Protein AF-A0A0F8XW69-F1 (afdb_monomer_lite)

Sequence (107 aa):
MSTYLQLSQDVARESGTVSGTNPTAVASQTGRLLKIVEWVAQAWVEIQNLHADWRWMQKTFSGDTASGNGQYTPASWTILDLRDWLRDDRVTGYQPHTIFLTATGVS

Secondary structure (DSSP, 8-state):
---HHHHHHHHHHHH--SSS---S-SSS--HHHHHHHHHHHHHHHHHHHH-TT-GGG------PPPTT-----GGGGT-SS---PPPPBTTTTB-------TTT---

Radius of gyration: 21.35 Å; chains: 1; bounding box: 47×31×56 Å

Foldseek 3Di:
DADLQRQLQVCCVVVVPDPPDGDPDLPPDDDPSVVSSVVSVVVVVVVVVVDPCPPVPDDDFDDDDDPPDPDDDCVNRPRDDDDDDDDQDPVVRDDPDDDDDPVPRDD

S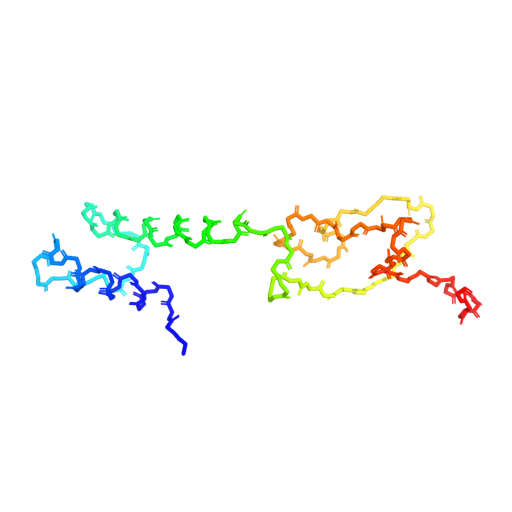tructure (mmCIF, N/CA/C/O backbone):
data_AF-A0A0F8XW69-F1
#
_entry.id   AF-A0A0F8XW69-F1
#
loop_
_atom_site.group_PDB
_atom_site.id
_atom_site.type_symbol
_atom_site.label_atom_id
_atom_site.label_alt_id
_atom_site.label_comp_id
_atom_site.label_asym_id
_atom_site.label_entity_id
_atom_site.label_seq_id
_atom_site.pdbx_PDB_ins_code
_atom_site.Cartn_x
_atom_site.Cartn_y
_atom_site.Cartn_z
_atom_site.occupancy
_atom_site.B_iso_or_equiv
_atom_site.auth_seq_id
_atom_site.auth_comp_id
_atom_site.auth_asym_id
_atom_site.auth_atom_id
_atom_site.pdbx_PDB_model_num
ATOM 1 N N . MET A 1 1 ? 10.320 -0.379 16.035 1.00 70.88 1 MET A N 1
ATOM 2 C CA . MET A 1 1 ? 9.371 -0.118 14.934 1.00 70.88 1 MET A CA 1
ATOM 3 C C . MET A 1 1 ? 8.048 -0.735 15.332 1.00 70.88 1 MET A C 1
ATOM 5 O O . MET A 1 1 ? 8.049 -1.914 15.669 1.00 70.88 1 MET A O 1
ATOM 9 N N . SER A 1 2 ? 6.979 0.059 15.390 1.00 87.06 2 SER A N 1
ATOM 10 C CA . SER A 1 2 ? 5.659 -0.439 15.786 1.00 87.06 2 SER A CA 1
ATOM 11 C C . SER A 1 2 ? 5.081 -1.346 14.698 1.00 87.06 2 SER A C 1
ATOM 13 O O . SER A 1 2 ? 5.196 -1.045 13.511 1.00 87.06 2 SER A O 1
ATOM 15 N N . THR A 1 3 ? 4.478 -2.465 15.087 1.00 94.62 3 THR A N 1
ATOM 16 C CA . THR A 1 3 ? 3.758 -3.368 14.181 1.00 94.62 3 THR A CA 1
ATOM 17 C C . THR A 1 3 ? 2.372 -2.813 13.846 1.00 94.62 3 THR A C 1
ATOM 19 O O . THR A 1 3 ? 1.861 -1.933 14.537 1.00 94.62 3 THR A O 1
ATOM 22 N N . TYR A 1 4 ? 1.716 -3.362 12.820 1.00 94.94 4 TYR A N 1
ATOM 23 C CA . TYR A 1 4 ? 0.345 -2.980 12.453 1.00 94.94 4 TYR A CA 1
ATOM 24 C C . TYR A 1 4 ? -0.648 -3.097 13.627 1.00 94.94 4 TYR A C 1
ATOM 26 O O . TYR A 1 4 ? -1.495 -2.225 13.835 1.00 94.94 4 TYR A O 1
ATOM 34 N N . LEU A 1 5 ? -0.493 -4.136 14.453 1.00 95.25 5 LEU A N 1
ATOM 35 C CA . LEU A 1 5 ? -1.279 -4.300 15.672 1.00 95.25 5 LEU A CA 1
ATOM 36 C C . LEU A 1 5 ? -0.9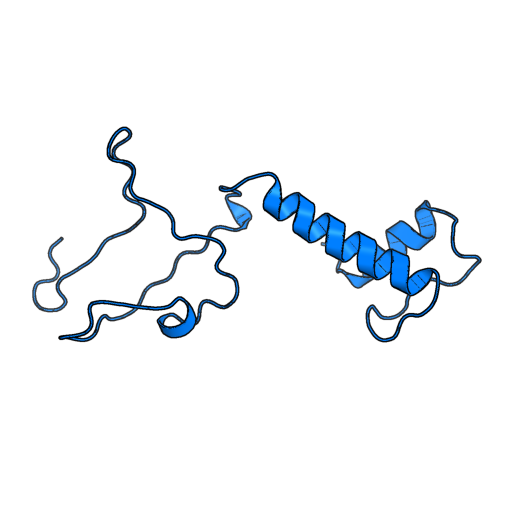93 -3.183 16.685 1.00 95.25 5 LEU A C 1
ATOM 38 O O . LEU A 1 5 ? -1.932 -2.605 17.221 1.00 95.25 5 LEU A O 1
ATOM 42 N N . GLN A 1 6 ? 0.282 -2.857 16.915 1.00 94.81 6 GLN A N 1
ATOM 43 C CA . GLN A 1 6 ? 0.675 -1.800 17.853 1.00 94.81 6 GLN A CA 1
ATOM 44 C C . GLN A 1 6 ? 0.143 -0.430 17.412 1.00 94.81 6 GLN A C 1
ATOM 46 O O . GLN A 1 6 ? -0.433 0.279 18.227 1.00 94.81 6 GLN A O 1
ATOM 51 N N . LEU A 1 7 ? 0.208 -0.108 16.115 1.00 94.81 7 LEU A N 1
ATOM 52 C CA . LEU A 1 7 ? -0.385 1.120 15.569 1.00 94.81 7 LEU A CA 1
ATOM 53 C C . LEU A 1 7 ? -1.905 1.175 15.789 1.00 94.81 7 LEU A C 1
ATOM 55 O O . LEU A 1 7 ? -2.441 2.207 16.183 1.00 94.81 7 LEU A O 1
ATOM 59 N N . SER A 1 8 ? -2.605 0.056 15.593 1.00 94.25 8 SER A N 1
ATOM 60 C CA . SER A 1 8 ? -4.052 -0.026 15.845 1.00 94.25 8 SER A CA 1
ATOM 61 C C . SER A 1 8 ? -4.394 0.165 17.329 1.00 94.25 8 SER A C 1
ATOM 63 O O . SER A 1 8 ? -5.399 0.793 17.662 1.00 94.25 8 SER A O 1
ATOM 65 N N . GLN A 1 9 ? -3.555 -0.352 18.230 1.00 93.00 9 GLN A N 1
ATOM 66 C CA . GLN A 1 9 ? -3.693 -0.168 19.678 1.00 93.00 9 GLN A CA 1
ATOM 67 C C . GLN A 1 9 ? -3.428 1.280 20.100 1.00 93.00 9 GLN A C 1
ATOM 69 O O . GLN A 1 9 ? -4.155 1.809 20.940 1.00 93.00 9 GLN A O 1
ATOM 74 N N . ASP A 1 10 ? -2.429 1.930 19.503 1.00 92.62 10 ASP A N 1
ATOM 75 C CA . ASP A 1 10 ? -2.115 3.335 19.762 1.00 92.62 10 ASP A CA 1
ATOM 76 C C . ASP A 1 10 ? -3.276 4.241 19.326 1.00 92.62 10 ASP A C 1
ATOM 78 O O . ASP A 1 10 ? -3.759 5.039 20.128 1.00 92.62 10 ASP A O 1
ATOM 82 N N . VAL A 1 11 ? -3.834 4.030 18.127 1.00 92.50 11 VAL A N 1
ATOM 83 C CA . VAL A 1 11 ? -5.020 4.768 17.650 1.00 92.50 11 VAL A CA 1
ATOM 84 C C . VAL A 1 11 ? -6.242 4.523 18.541 1.00 92.50 11 VAL A C 1
ATOM 86 O O . VAL A 1 11 ? -6.981 5.459 18.855 1.00 92.50 11 VAL A O 1
ATOM 89 N N . ALA A 1 12 ? -6.474 3.286 18.991 1.00 91.62 12 ALA A N 1
ATOM 90 C CA . ALA A 1 12 ? -7.571 2.983 19.913 1.00 91.62 12 ALA A CA 1
ATOM 91 C C . ALA A 1 12 ? -7.421 3.729 21.250 1.00 91.62 12 ALA A C 1
ATOM 93 O O . ALA A 1 12 ? -8.389 4.324 21.731 1.00 91.62 12 ALA A O 1
ATOM 94 N N . ARG A 1 13 ? -6.204 3.750 21.809 1.00 89.75 13 ARG A N 1
ATOM 95 C CA . ARG A 1 13 ? -5.874 4.450 23.056 1.00 89.75 13 ARG A CA 1
ATOM 96 C C . ARG A 1 13 ? -6.017 5.965 22.918 1.00 89.75 13 ARG A C 1
ATOM 98 O O . ARG A 1 13 ? -6.616 6.597 23.782 1.00 89.75 13 ARG A O 1
ATOM 105 N N . GLU A 1 14 ? -5.475 6.543 21.852 1.00 89.25 14 GLU A N 1
ATOM 106 C CA . GLU A 1 14 ? -5.401 7.996 21.659 1.00 89.25 14 GLU A CA 1
ATOM 107 C C . GLU A 1 14 ? -6.724 8.604 21.201 1.00 89.25 14 GLU A C 1
ATOM 109 O O . GLU A 1 14 ? -7.080 9.700 21.625 1.00 89.25 14 GLU A O 1
ATOM 114 N N . SER A 1 15 ? -7.496 7.881 20.385 1.00 87.94 15 SER A N 1
ATOM 115 C CA . SER A 1 15 ? -8.807 8.359 19.937 1.00 87.94 15 SER A CA 1
ATOM 116 C C . SER A 1 15 ? -9.838 8.428 21.068 1.00 87.94 15 SER A C 1
ATOM 118 O O . SER A 1 15 ? -10.857 9.100 20.920 1.00 87.94 15 SER A O 1
ATOM 120 N N . GLY A 1 16 ? -9.632 7.691 22.169 1.00 83.31 16 GLY A N 1
ATOM 121 C CA . GLY A 1 16 ? -10.590 7.586 23.277 1.00 83.31 16 GLY A CA 1
ATOM 122 C C . GLY A 1 16 ? -11.946 6.990 22.873 1.00 83.31 16 GLY A C 1
ATOM 123 O O . GLY A 1 16 ? -12.911 7.049 23.634 1.00 83.31 16 GLY A O 1
ATOM 124 N N . THR A 1 17 ? -12.054 6.426 21.665 1.00 81.25 17 THR A N 1
ATOM 125 C CA . THR A 1 17 ? -13.331 5.986 21.085 1.00 81.25 17 THR A CA 1
ATOM 126 C C . THR A 1 17 ? -13.764 4.596 21.543 1.00 81.25 17 THR A C 1
ATOM 128 O O . THR A 1 17 ? -14.923 4.224 21.328 1.00 81.25 17 THR A O 1
ATOM 131 N N . VAL A 1 18 ? -12.875 3.821 22.164 1.00 80.00 18 VAL A N 1
ATOM 132 C CA . VAL A 1 18 ? -13.158 2.465 22.646 1.00 80.00 18 VAL A CA 1
ATOM 133 C C . VAL A 1 18 ? -12.920 2.417 24.151 1.00 80.00 18 VAL A C 1
ATOM 135 O O . VAL A 1 18 ? -11.829 2.703 24.634 1.00 80.00 18 VAL A O 1
ATOM 138 N N . SER A 1 19 ? -13.954 2.069 24.915 1.00 74.00 19 SER A N 1
ATOM 139 C CA . SER A 1 19 ? -13.874 2.010 26.374 1.00 74.00 19 SER A CA 1
ATOM 140 C C . SER A 1 19 ? -13.160 0.733 26.826 1.00 74.00 19 SER A C 1
ATOM 142 O O . SER A 1 19 ? -13.737 -0.353 26.789 1.00 74.00 19 SER A O 1
ATOM 144 N N . GLY A 1 20 ? -11.907 0.864 27.263 1.00 71.00 20 GLY A N 1
ATOM 145 C CA . GLY A 1 20 ? -11.198 -0.147 28.059 1.00 71.00 20 GLY A CA 1
ATOM 146 C C . GLY A 1 20 ? -10.755 -1.422 27.333 1.00 71.00 20 GLY A C 1
ATOM 147 O O . GLY A 1 20 ? -10.181 -2.295 27.975 1.00 71.00 20 GLY A O 1
ATOM 148 N N . THR A 1 21 ? -10.986 -1.552 26.022 1.00 79.81 21 THR A N 1
ATOM 149 C CA . THR A 1 21 ? -10.542 -2.714 25.233 1.00 79.81 21 THR A CA 1
ATOM 150 C C . THR A 1 21 ? -9.738 -2.263 24.022 1.00 79.81 21 THR A C 1
ATOM 152 O O . THR A 1 21 ? -10.254 -1.563 23.155 1.00 79.81 21 THR A O 1
ATOM 155 N N . ASN A 1 22 ? -8.481 -2.697 23.958 1.00 84.56 22 ASN A N 1
ATOM 156 C CA . ASN A 1 22 ? -7.621 -2.529 22.792 1.00 84.56 22 ASN A CA 1
ATOM 157 C C . ASN A 1 22 ? -7.674 -3.789 21.915 1.00 84.56 22 ASN A C 1
ATOM 159 O O . ASN A 1 22 ? -7.856 -4.889 22.446 1.00 84.56 22 ASN A O 1
ATOM 163 N N . PRO A 1 23 ? -7.487 -3.662 20.590 1.00 87.50 23 PRO A N 1
ATOM 164 C CA . PRO A 1 23 ? -7.430 -4.824 19.714 1.00 87.50 23 PRO A CA 1
ATOM 165 C C . PRO A 1 23 ? -6.224 -5.697 20.091 1.00 87.50 23 PRO A C 1
ATOM 167 O O . PRO A 1 23 ? -5.100 -5.206 20.199 1.00 87.50 23 PRO A O 1
ATOM 170 N N . THR A 1 24 ? -6.442 -6.995 20.307 1.00 91.19 24 THR A N 1
ATOM 171 C CA . THR A 1 24 ? -5.372 -7.987 20.554 1.00 91.19 24 THR A CA 1
ATOM 172 C C . THR A 1 24 ? -4.925 -8.690 19.274 1.00 91.19 24 THR A C 1
ATOM 174 O O . THR A 1 24 ? -3.866 -9.310 19.239 1.00 91.19 24 THR A O 1
ATOM 177 N N . ALA A 1 25 ? -5.715 -8.552 18.210 1.00 92.31 25 ALA A N 1
ATOM 178 C CA . ALA A 1 25 ? -5.418 -8.989 16.859 1.00 92.31 25 ALA A CA 1
ATOM 179 C C . ALA A 1 25 ? -5.981 -7.965 15.864 1.00 92.31 25 ALA A C 1
ATOM 181 O O . ALA A 1 25 ? -6.867 -7.180 16.194 1.00 92.31 25 ALA A O 1
ATOM 182 N N . VAL A 1 26 ? -5.471 -7.984 14.635 1.00 92.25 26 VAL A N 1
ATOM 183 C CA . VAL A 1 26 ? -6.016 -7.183 13.522 1.00 92.25 26 VAL A CA 1
ATOM 184 C C . VAL A 1 26 ? -7.062 -7.957 12.716 1.00 92.25 26 VAL A C 1
ATOM 186 O O . VAL A 1 26 ? -7.889 -7.370 12.034 1.00 92.25 26 VAL A O 1
ATOM 189 N N . ALA A 1 27 ? -7.068 -9.286 12.823 1.00 93.88 27 ALA A N 1
ATOM 190 C CA . ALA A 1 27 ? -8.075 -10.136 12.201 1.00 93.88 27 ALA A CA 1
ATOM 191 C C . ALA A 1 27 ? -9.315 -10.277 13.096 1.00 93.88 27 ALA A C 1
ATOM 193 O O . ALA A 1 27 ? -9.228 -10.148 14.321 1.00 93.88 27 ALA A O 1
ATOM 194 N N . SER A 1 28 ? -10.457 -10.573 12.470 1.00 92.50 28 SER A N 1
ATOM 195 C CA . SER A 1 28 ? -11.731 -10.891 13.139 1.00 92.50 28 SER A CA 1
ATOM 196 C C . SER A 1 28 ? -12.216 -9.833 14.138 1.00 92.50 28 SER A C 1
ATOM 198 O O . SER A 1 28 ? -12.951 -10.147 15.072 1.00 92.50 28 SER A O 1
ATOM 200 N N . GLN A 1 29 ? -11.804 -8.576 13.958 1.00 91.06 29 GLN A N 1
ATOM 201 C CA . GLN A 1 29 ? -12.329 -7.468 14.744 1.00 91.06 29 GLN A CA 1
ATOM 202 C C . GLN A 1 29 ? -13.752 -7.139 14.292 1.00 91.06 29 GLN A C 1
ATOM 204 O O . GLN A 1 29 ? -14.122 -7.336 13.137 1.00 91.06 29 GLN A O 1
ATOM 209 N N . THR A 1 30 ? -14.552 -6.599 15.205 1.00 91.19 30 THR A N 1
ATOM 210 C CA . THR A 1 30 ? -15.933 -6.190 14.923 1.00 91.19 30 THR A CA 1
ATOM 211 C C . THR A 1 30 ? -16.203 -4.791 15.460 1.00 91.19 30 THR A C 1
ATOM 213 O O . THR A 1 30 ? -15.520 -4.315 16.371 1.00 91.19 30 THR A O 1
ATOM 216 N N . GLY A 1 31 ? -17.224 -4.121 14.926 1.00 91.12 31 GLY A N 1
ATOM 217 C CA . GLY A 1 31 ? -17.661 -2.818 15.426 1.00 91.12 31 GLY A CA 1
ATOM 218 C C . GLY A 1 31 ? -16.576 -1.742 15.307 1.00 91.12 31 GLY A C 1
ATOM 219 O O . GLY A 1 31 ? -15.989 -1.557 14.244 1.00 91.12 31 GLY A O 1
ATOM 220 N N . ARG A 1 32 ? -16.318 -1.000 16.393 1.00 90.44 32 ARG A N 1
ATOM 221 C CA . ARG A 1 32 ? -15.341 0.107 16.390 1.00 90.44 32 ARG A CA 1
ATOM 222 C C . ARG A 1 32 ? -13.895 -0.360 16.217 1.00 90.44 32 ARG A C 1
ATOM 224 O O . ARG A 1 32 ? -13.125 0.336 15.569 1.00 90.44 32 ARG A O 1
ATOM 231 N N . LEU A 1 33 ? -13.542 -1.530 16.750 1.00 91.31 33 LEU A N 1
ATOM 232 C CA . LEU A 1 33 ? -12.191 -2.077 16.608 1.00 91.31 33 LEU A CA 1
ATOM 233 C C . LEU A 1 33 ? -11.879 -2.426 15.151 1.00 91.31 33 LEU A C 1
ATOM 235 O O . LEU A 1 33 ? -10.779 -2.138 14.690 1.00 91.31 33 LEU A O 1
ATOM 239 N N . LEU A 1 34 ? -12.862 -2.954 14.411 1.00 93.81 34 LEU A N 1
ATOM 240 C CA . LEU A 1 34 ? -12.720 -3.184 12.972 1.00 93.81 34 LEU A CA 1
ATOM 241 C C . LEU A 1 34 ? -12.444 -1.875 12.231 1.00 93.81 34 LEU A C 1
ATOM 243 O O . LEU A 1 34 ? -11.475 -1.796 11.488 1.00 93.81 34 LEU A O 1
ATOM 247 N N . LYS A 1 35 ? -13.230 -0.827 12.513 1.00 93.56 35 LYS A N 1
ATOM 248 C CA . LYS A 1 35 ? -13.034 0.491 11.890 1.00 93.56 35 LYS A CA 1
ATOM 249 C C . LYS A 1 35 ? -11.635 1.049 12.132 1.00 93.56 35 LYS A C 1
ATOM 251 O O . LYS A 1 35 ? -11.036 1.585 11.214 1.00 93.56 35 LYS A O 1
ATOM 256 N N . ILE A 1 36 ? -11.101 0.911 13.345 1.00 93.44 36 ILE A N 1
ATOM 257 C CA . ILE A 1 36 ? -9.741 1.370 13.664 1.00 93.44 36 ILE A CA 1
ATOM 258 C C . ILE A 1 36 ? -8.703 0.609 12.835 1.00 93.44 36 ILE A C 1
ATOM 260 O O . ILE A 1 36 ? -7.836 1.227 12.223 1.00 93.44 36 ILE A O 1
ATOM 264 N N . VAL A 1 37 ? -8.808 -0.720 12.791 1.00 94.94 37 VAL A N 1
ATOM 265 C CA . VAL A 1 37 ? -7.911 -1.578 12.005 1.00 94.94 37 VAL A CA 1
ATOM 266 C C . VAL A 1 37 ? -7.961 -1.198 10.520 1.00 94.94 37 VAL A C 1
ATOM 268 O O . VAL A 1 37 ? -6.913 -1.028 9.891 1.00 94.94 37 VAL A O 1
ATOM 271 N N . GLU A 1 38 ? -9.161 -0.999 9.977 1.00 95.69 38 GLU A N 1
ATOM 272 C CA . GLU A 1 38 ? -9.382 -0.575 8.592 1.00 95.69 38 GLU A CA 1
ATOM 273 C C . GLU A 1 38 ? -8.819 0.823 8.318 1.00 95.69 38 GLU A C 1
ATOM 275 O O . GLU A 1 38 ? -8.131 1.007 7.320 1.00 95.69 38 GLU A O 1
ATOM 280 N N . TRP A 1 39 ? -9.028 1.797 9.208 1.00 95.12 39 TRP A N 1
ATOM 281 C CA . TRP A 1 39 ? -8.485 3.149 9.051 1.00 95.12 39 TRP A CA 1
ATOM 282 C C . TRP A 1 39 ? -6.963 3.176 9.073 1.00 95.12 39 TRP A C 1
ATOM 284 O O . TRP A 1 39 ? -6.360 3.894 8.281 1.00 95.12 39 TRP A O 1
ATOM 294 N N . VAL A 1 40 ? -6.326 2.376 9.931 1.00 95.62 40 VAL A N 1
ATOM 295 C CA . VAL A 1 40 ? -4.861 2.267 9.942 1.00 95.62 40 VAL A CA 1
ATOM 296 C C . VAL A 1 40 ? -4.357 1.646 8.633 1.00 95.62 40 VAL A C 1
ATOM 298 O O . VAL A 1 40 ? -3.379 2.135 8.068 1.00 95.62 40 VAL A O 1
ATOM 301 N N . ALA A 1 41 ? -5.033 0.617 8.108 1.00 95.81 41 ALA A N 1
ATOM 302 C CA . ALA A 1 41 ? -4.690 0.038 6.806 1.00 95.81 41 ALA A CA 1
ATOM 303 C C . ALA A 1 41 ? -4.908 1.027 5.650 1.00 95.81 41 ALA A C 1
ATOM 305 O O . ALA A 1 41 ? -4.072 1.125 4.753 1.00 95.81 41 ALA A O 1
ATOM 306 N N . GLN A 1 42 ? -6.003 1.784 5.678 1.00 96.50 42 GLN A N 1
ATOM 307 C CA . GLN A 1 42 ? -6.300 2.794 4.671 1.00 96.50 42 GLN A CA 1
ATOM 308 C C . GLN A 1 42 ? -5.262 3.919 4.697 1.00 96.50 42 GLN A C 1
ATOM 310 O O . GLN A 1 42 ? -4.699 4.240 3.655 1.00 96.50 42 GLN A O 1
ATOM 315 N N . ALA A 1 43 ? -4.942 4.458 5.875 1.00 95.94 43 ALA A N 1
ATOM 316 C CA . ALA A 1 43 ? -3.930 5.500 6.032 1.00 95.94 43 ALA A CA 1
ATOM 317 C C . ALA A 1 43 ? -2.557 5.043 5.515 1.00 95.94 43 ALA A C 1
ATOM 319 O O . ALA A 1 43 ? -1.837 5.815 4.885 1.00 95.94 43 ALA A O 1
ATOM 320 N N . TRP A 1 44 ? -2.202 3.771 5.721 1.00 93.25 44 TRP A N 1
ATOM 321 C CA . TRP A 1 44 ? -0.993 3.190 5.143 1.00 93.25 44 TRP A CA 1
ATOM 322 C C . TRP A 1 44 ? -0.997 3.253 3.609 1.00 93.25 44 TRP A C 1
ATOM 324 O O . TRP A 1 44 ? -0.032 3.730 3.013 1.00 93.25 44 TRP A O 1
ATOM 334 N N . VAL A 1 45 ? -2.091 2.835 2.967 1.00 92.56 45 VAL A N 1
ATOM 335 C CA . VAL A 1 45 ? -2.242 2.901 1.503 1.00 92.56 45 VAL A CA 1
ATOM 336 C C . VAL A 1 45 ? -2.228 4.349 1.002 1.00 92.56 45 VAL A C 1
ATOM 338 O O . VAL A 1 45 ? -1.589 4.646 -0.006 1.00 92.56 45 VAL A O 1
ATOM 341 N N . GLU A 1 46 ? -2.885 5.267 1.710 1.00 95.25 46 GLU A N 1
ATOM 342 C CA . GLU A 1 46 ? -2.892 6.695 1.376 1.00 95.25 46 GLU A CA 1
ATOM 343 C C . GLU A 1 46 ? -1.479 7.280 1.396 1.00 95.25 46 GLU A C 1
ATOM 345 O O . GLU A 1 46 ? -1.062 7.888 0.412 1.00 95.25 46 GLU A O 1
ATOM 350 N N . ILE A 1 47 ? -0.704 7.026 2.455 1.00 93.69 47 ILE A N 1
ATOM 351 C CA . ILE A 1 47 ? 0.688 7.485 2.569 1.00 93.69 47 ILE A CA 1
ATOM 352 C C . ILE A 1 47 ? 1.535 6.959 1.409 1.00 93.69 47 ILE A C 1
ATOM 354 O O . ILE A 1 47 ? 2.296 7.715 0.801 1.00 93.69 47 ILE A O 1
ATOM 358 N N . GLN A 1 48 ? 1.391 5.678 1.066 1.00 91.19 48 GLN A N 1
ATOM 359 C CA . GLN A 1 48 ? 2.106 5.094 -0.069 1.00 91.19 48 GLN A CA 1
ATOM 360 C C . GLN A 1 48 ? 1.734 5.761 -1.400 1.00 91.19 48 GLN A C 1
ATOM 362 O O . GLN A 1 48 ? 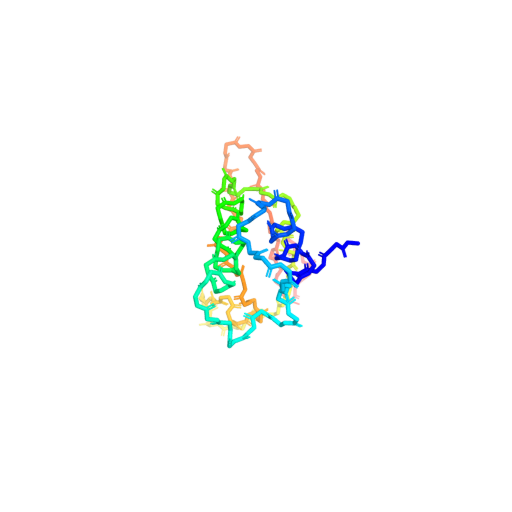2.590 5.927 -2.272 1.00 91.19 48 GLN A O 1
ATOM 367 N N . ASN A 1 49 ? 0.479 6.181 -1.554 1.00 90.50 49 ASN A N 1
ATOM 368 C CA . ASN A 1 49 ? -0.021 6.832 -2.761 1.00 90.50 49 ASN A CA 1
ATOM 369 C C . ASN A 1 49 ? 0.282 8.334 -2.844 1.00 90.50 49 ASN A C 1
ATOM 371 O O . ASN A 1 49 ? 0.185 8.883 -3.939 1.00 90.50 49 ASN A O 1
ATOM 375 N N . LEU A 1 50 ? 0.695 8.990 -1.751 1.00 93.31 50 LEU A N 1
ATOM 376 C CA . LEU A 1 50 ? 1.055 10.417 -1.765 1.00 93.31 50 LEU A CA 1
ATOM 377 C C . LEU A 1 50 ? 2.185 10.735 -2.751 1.00 93.31 50 LEU A C 1
ATOM 379 O O . LEU A 1 50 ? 2.176 11.796 -3.371 1.00 93.31 50 LEU A O 1
ATOM 383 N N . HIS A 1 51 ? 3.147 9.822 -2.904 1.00 89.19 51 HIS A N 1
ATOM 384 C CA . HIS A 1 51 ? 4.277 10.005 -3.807 1.00 89.19 51 HIS A CA 1
ATOM 385 C C . HIS A 1 51 ? 4.546 8.747 -4.636 1.00 89.19 51 HIS A C 1
ATOM 387 O O . HIS A 1 51 ? 4.554 7.612 -4.144 1.00 89.19 51 HIS A O 1
ATOM 393 N N . ALA A 1 52 ? 4.804 8.960 -5.926 1.00 83.75 52 ALA A N 1
ATOM 394 C CA . ALA A 1 52 ? 5.141 7.900 -6.870 1.00 83.75 52 ALA A CA 1
ATOM 395 C C . ALA A 1 52 ? 6.540 7.295 -6.609 1.00 83.75 52 ALA A C 1
ATOM 397 O O . ALA A 1 52 ? 6.814 6.156 -6.985 1.00 83.75 52 ALA A O 1
ATOM 398 N N . ASP A 1 53 ? 7.407 8.036 -5.928 1.00 84.06 53 ASP A N 1
ATOM 399 C CA . ASP A 1 53 ? 8.854 7.844 -5.916 1.00 84.06 53 ASP A CA 1
ATOM 400 C C . ASP A 1 53 ? 9.441 7.702 -4.504 1.00 84.06 53 ASP A C 1
ATOM 402 O O . ASP A 1 53 ? 10.638 7.910 -4.301 1.00 84.06 53 ASP A O 1
ATOM 406 N N . TRP A 1 54 ? 8.628 7.286 -3.525 1.00 89.75 54 TRP A N 1
ATOM 407 C CA . TRP A 1 54 ? 9.101 6.951 -2.181 1.00 89.75 54 TRP A CA 1
ATOM 408 C C . TRP A 1 54 ? 10.308 6.008 -2.236 1.00 89.75 54 TRP A C 1
ATOM 410 O O . TRP A 1 54 ? 10.174 4.820 -2.519 1.00 89.75 54 TRP A O 1
ATOM 420 N N . ARG A 1 55 ? 11.499 6.528 -1.917 1.00 88.75 55 ARG A N 1
ATOM 421 C CA . ARG A 1 55 ? 12.761 5.772 -2.016 1.00 88.75 55 ARG A CA 1
ATOM 422 C C . ARG A 1 55 ? 12.756 4.484 -1.193 1.00 88.75 55 ARG A C 1
ATOM 424 O O . ARG A 1 55 ? 13.326 3.492 -1.617 1.00 88.75 55 ARG A O 1
ATOM 431 N N . TRP A 1 56 ? 12.084 4.487 -0.043 1.00 88.81 56 TRP A N 1
ATOM 432 C CA . TRP A 1 56 ? 11.972 3.318 0.835 1.00 88.81 56 TRP A CA 1
ATOM 433 C C . TRP A 1 56 ? 11.037 2.224 0.290 1.00 88.81 56 TRP A C 1
ATOM 435 O O . TRP A 1 56 ? 11.084 1.097 0.775 1.00 88.81 56 TRP A O 1
ATOM 445 N N . MET A 1 57 ? 10.200 2.540 -0.705 1.00 90.50 57 MET A N 1
ATOM 446 C CA . MET A 1 57 ? 9.353 1.572 -1.413 1.00 90.50 57 MET A CA 1
ATOM 447 C C . MET A 1 57 ? 10.006 1.027 -2.688 1.00 90.50 57 MET A C 1
ATOM 449 O O . MET A 1 57 ? 9.500 0.068 -3.267 1.00 90.50 57 MET A O 1
ATOM 453 N N . GLN A 1 58 ? 11.106 1.627 -3.146 1.00 90.06 58 GLN A N 1
ATOM 454 C CA . GLN A 1 58 ? 11.818 1.163 -4.331 1.00 90.06 58 GLN A CA 1
ATOM 455 C C . GLN A 1 58 ? 12.615 -0.100 -3.995 1.00 90.06 58 GLN A C 1
ATOM 457 O O . GLN A 1 58 ? 13.286 -0.174 -2.964 1.00 90.06 58 GLN A O 1
ATOM 462 N N . LYS A 1 59 ? 12.548 -1.097 -4.879 1.00 90.12 59 LYS A N 1
ATOM 463 C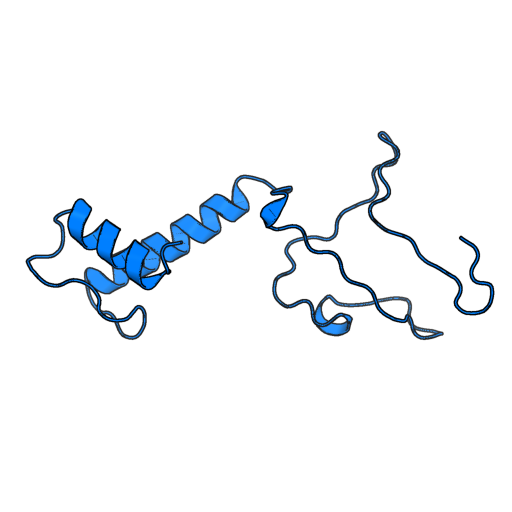 CA . LYS A 1 59 ? 13.281 -2.358 -4.748 1.00 90.12 59 LYS A CA 1
ATOM 464 C C . LYS A 1 59 ? 14.020 -2.664 -6.039 1.00 90.12 59 LYS A C 1
ATOM 466 O O . LYS A 1 59 ? 13.480 -2.480 -7.127 1.00 90.12 59 LYS A O 1
ATOM 471 N N . THR A 1 60 ? 15.231 -3.183 -5.896 1.00 90.00 60 THR A N 1
ATOM 472 C CA . THR A 1 60 ? 16.023 -3.707 -7.009 1.00 90.00 60 THR A CA 1
ATOM 473 C C . THR A 1 60 ? 15.769 -5.203 -7.145 1.00 90.00 60 THR A C 1
ATOM 475 O O . THR A 1 60 ? 15.659 -5.910 -6.144 1.00 90.00 60 THR A O 1
ATOM 478 N N . PHE A 1 61 ? 15.705 -5.687 -8.379 1.00 89.69 61 PHE A N 1
ATOM 479 C CA . PHE A 1 61 ? 15.632 -7.108 -8.699 1.00 89.69 61 PHE A CA 1
ATOM 480 C C . PHE A 1 61 ? 16.611 -7.422 -9.835 1.00 89.69 61 PHE A C 1
ATOM 482 O O . PHE A 1 61 ? 17.050 -6.525 -10.556 1.00 89.69 61 PHE A O 1
ATOM 489 N N . SER A 1 62 ? 16.950 -8.695 -9.987 1.00 88.69 62 SER A N 1
ATOM 490 C CA . SER A 1 62 ? 17.746 -9.206 -11.097 1.00 88.69 62 SER A CA 1
ATOM 491 C C . SER A 1 62 ? 17.283 -10.616 -11.450 1.00 88.69 62 SER A C 1
ATOM 493 O O . SER A 1 62 ? 16.707 -11.320 -10.618 1.00 88.69 62 SER A O 1
ATOM 495 N N . GLY A 1 63 ? 17.516 -11.024 -12.692 1.00 87.62 63 GLY A N 1
ATOM 496 C CA . GLY A 1 63 ? 17.211 -12.369 -13.151 1.00 87.62 63 GLY A CA 1
ATOM 497 C C . GLY A 1 63 ? 17.504 -12.543 -14.635 1.00 87.62 63 GLY A C 1
ATOM 498 O O . GLY A 1 63 ? 17.770 -11.574 -15.348 1.00 87.62 63 GLY A O 1
ATOM 499 N N . ASP A 1 64 ? 17.456 -13.793 -15.083 1.00 87.31 64 ASP A N 1
ATOM 500 C CA . ASP A 1 64 ? 17.774 -14.156 -16.458 1.00 87.31 64 ASP A CA 1
ATOM 501 C C . ASP A 1 64 ? 16.572 -13.979 -17.384 1.00 87.31 64 ASP A C 1
ATOM 503 O O . ASP A 1 64 ? 15.437 -14.332 -17.054 1.00 87.31 64 ASP A O 1
ATOM 507 N N . THR A 1 65 ? 16.837 -13.471 -18.585 1.00 86.94 65 THR A N 1
ATOM 508 C CA . THR A 1 65 ? 15.847 -13.438 -19.664 1.00 86.94 65 THR A CA 1
ATOM 509 C C . THR A 1 65 ? 15.982 -14.688 -20.537 1.00 86.94 65 THR A C 1
ATOM 511 O O . THR A 1 65 ? 17.079 -15.173 -20.809 1.00 86.94 65 THR A O 1
ATOM 514 N N . ALA A 1 66 ? 14.853 -15.238 -20.975 1.00 86.19 66 ALA A N 1
ATOM 515 C CA . ALA A 1 66 ? 14.776 -16.362 -21.895 1.00 86.19 66 ALA A CA 1
ATOM 516 C C . ALA A 1 66 ? 14.705 -15.890 -23.356 1.00 86.19 66 ALA A C 1
ATOM 518 O O . ALA A 1 66 ? 13.961 -14.965 -23.697 1.00 86.19 66 ALA A O 1
ATOM 519 N N . SER A 1 67 ? 15.441 -16.579 -24.233 1.00 85.88 67 SER A N 1
ATOM 520 C CA . SER A 1 67 ? 15.381 -16.355 -25.681 1.00 85.88 67 SER A CA 1
ATOM 521 C C . SER A 1 67 ? 13.957 -16.541 -26.213 1.00 85.88 67 SER A C 1
ATOM 523 O O . SER A 1 67 ? 13.246 -17.460 -25.808 1.00 85.88 67 SER A O 1
ATOM 525 N N .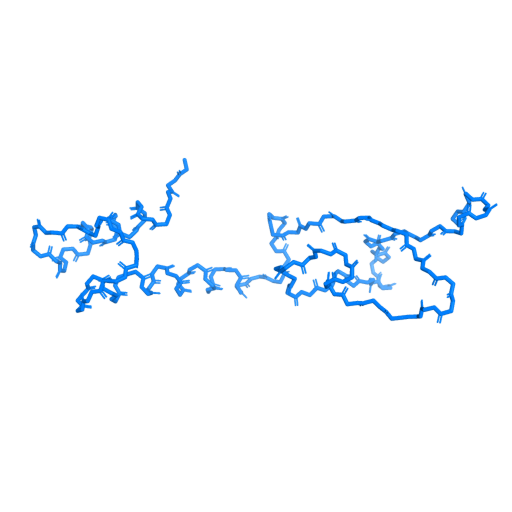 GLY A 1 68 ? 13.539 -15.662 -27.124 1.00 86.44 68 GLY A N 1
ATOM 526 C CA . GLY A 1 68 ? 12.200 -15.685 -27.716 1.00 86.44 68 GLY A CA 1
ATOM 527 C C . GLY A 1 68 ? 11.085 -15.131 -26.822 1.00 86.44 68 GLY A C 1
ATOM 528 O O . GLY A 1 68 ? 9.948 -15.061 -27.283 1.00 86.44 68 GLY A O 1
ATOM 529 N N . ASN A 1 69 ? 11.380 -14.695 -25.589 1.00 86.56 69 ASN A N 1
ATOM 530 C CA . ASN A 1 69 ? 10.404 -14.040 -24.722 1.00 86.56 69 ASN A CA 1
ATOM 531 C C . ASN A 1 69 ? 10.683 -12.535 -24.580 1.00 86.56 69 ASN A C 1
ATOM 533 O O . ASN A 1 69 ? 11.662 -12.128 -23.955 1.00 86.56 69 ASN A O 1
ATOM 537 N N . GLY A 1 70 ? 9.798 -11.710 -25.145 1.00 84.31 70 GLY A N 1
ATOM 538 C CA . GLY A 1 70 ? 9.889 -10.247 -25.098 1.00 84.31 70 GLY A CA 1
ATOM 539 C C . GLY A 1 70 ? 9.074 -9.586 -23.983 1.00 84.31 70 GLY A C 1
ATOM 540 O O . GLY A 1 70 ? 9.122 -8.365 -23.855 1.00 84.31 70 GLY A O 1
ATOM 541 N N . GLN A 1 71 ? 8.299 -10.346 -23.202 1.00 89.25 71 GLN A N 1
ATOM 542 C CA . GLN A 1 71 ? 7.417 -9.795 -22.172 1.00 89.25 71 GLN A CA 1
ATOM 543 C C . GLN A 1 71 ? 7.591 -10.535 -20.847 1.00 89.25 71 GLN A C 1
ATOM 545 O O . GLN A 1 71 ? 7.511 -11.760 -20.771 1.00 89.25 71 GLN A O 1
ATOM 550 N N . TYR A 1 72 ? 7.788 -9.765 -19.779 1.00 88.31 72 TYR A N 1
ATOM 551 C CA . TYR A 1 72 ? 7.888 -10.281 -18.420 1.00 88.31 72 TYR A CA 1
ATOM 552 C C . TYR A 1 72 ? 6.863 -9.586 -17.543 1.00 88.31 72 TYR A C 1
ATOM 554 O O . TYR A 1 72 ? 6.670 -8.373 -17.615 1.00 88.31 72 TYR A O 1
ATOM 562 N N . THR A 1 73 ? 6.207 -10.374 -16.703 1.00 91.38 73 THR A N 1
ATOM 563 C CA . THR A 1 73 ? 5.301 -9.851 -15.681 1.00 91.38 73 THR A CA 1
ATOM 564 C C . THR A 1 73 ? 6.063 -9.682 -14.368 1.00 91.38 73 THR A C 1
ATOM 566 O O . THR A 1 73 ? 7.109 -10.307 -14.191 1.00 91.38 73 THR A O 1
ATOM 569 N N . PRO A 1 74 ? 5.554 -8.902 -13.402 1.00 91.38 74 PRO A N 1
ATOM 570 C CA . PRO A 1 74 ? 6.168 -8.826 -12.073 1.00 91.38 74 PRO A CA 1
ATOM 571 C C . PRO A 1 74 ? 6.309 -10.212 -11.420 1.00 91.38 74 PRO A C 1
ATOM 573 O O . PRO A 1 74 ? 7.327 -10.513 -10.799 1.00 91.38 74 PRO A O 1
ATOM 576 N N . ALA A 1 75 ? 5.337 -11.100 -11.661 1.00 90.81 75 ALA A N 1
ATOM 577 C CA . ALA A 1 75 ? 5.362 -12.482 -11.191 1.00 90.81 75 ALA A CA 1
ATOM 578 C C . ALA A 1 75 ? 6.520 -13.303 -11.783 1.00 90.81 75 ALA A C 1
ATOM 580 O O . ALA A 1 75 ? 7.062 -14.160 -11.090 1.00 90.81 75 ALA A O 1
ATOM 581 N N . SER A 1 76 ? 6.954 -13.010 -13.016 1.00 90.38 76 SER A N 1
ATOM 582 C CA . SER A 1 76 ? 8.131 -13.645 -13.633 1.00 90.38 76 SER A CA 1
ATOM 583 C C . SER A 1 76 ? 9.416 -13.398 -12.833 1.00 90.38 76 SER A C 1
ATOM 585 O O . SER A 1 76 ? 10.345 -14.194 -12.908 1.00 90.38 76 SER A O 1
ATOM 587 N N . TRP A 1 77 ? 9.445 -12.327 -12.039 1.00 90.00 77 TRP A N 1
ATOM 588 C CA . TRP A 1 77 ? 10.570 -11.924 -11.197 1.00 90.00 77 TRP A CA 1
ATOM 589 C C . TRP A 1 77 ? 10.286 -12.095 -9.700 1.00 90.00 77 TRP A C 1
ATOM 591 O O . TRP A 1 77 ? 11.022 -11.578 -8.866 1.00 90.00 77 TRP A O 1
ATOM 601 N N . THR A 1 78 ? 9.217 -12.813 -9.337 1.00 91.88 78 THR A N 1
ATOM 602 C CA . THR A 1 78 ? 8.781 -12.999 -7.938 1.00 91.88 78 THR A CA 1
ATOM 603 C C . THR A 1 78 ? 8.479 -11.673 -7.216 1.00 91.88 78 THR A C 1
ATOM 605 O O . THR A 1 78 ? 8.595 -11.563 -5.996 1.00 91.88 78 THR A O 1
ATOM 608 N N . ILE A 1 79 ? 8.070 -10.641 -7.959 1.00 92.12 79 ILE A N 1
ATOM 609 C CA . ILE A 1 79 ? 7.682 -9.347 -7.391 1.00 92.12 79 ILE A CA 1
ATOM 610 C C . ILE A 1 79 ? 6.176 -9.372 -7.122 1.00 92.12 79 ILE A C 1
ATOM 612 O O . ILE A 1 79 ? 5.375 -9.475 -8.051 1.00 92.12 79 ILE A O 1
ATOM 616 N N . LEU A 1 80 ? 5.795 -9.278 -5.845 1.00 90.38 80 LEU A N 1
ATOM 617 C CA . LEU A 1 80 ? 4.399 -9.377 -5.395 1.00 90.38 80 LEU A CA 1
ATOM 618 C C . LEU A 1 80 ? 3.738 -8.017 -5.138 1.00 90.38 80 LEU A C 1
ATOM 620 O O . LEU A 1 80 ? 2.515 -7.928 -5.123 1.00 90.38 80 LEU A O 1
ATOM 624 N N . ASP A 1 81 ? 4.532 -6.969 -4.925 1.00 87.31 81 ASP A N 1
ATOM 625 C CA . ASP A 1 81 ? 4.074 -5.653 -4.474 1.00 87.31 81 ASP A CA 1
ATOM 626 C C . ASP A 1 81 ? 4.491 -4.516 -5.419 1.00 87.31 81 ASP A C 1
ATOM 628 O O . ASP A 1 81 ? 4.761 -3.394 -4.991 1.00 87.31 81 ASP A O 1
ATOM 632 N N . LEU A 1 82 ? 4.546 -4.798 -6.725 1.00 89.56 82 LEU A N 1
ATOM 633 C CA . LEU A 1 82 ? 4.881 -3.784 -7.721 1.00 89.56 82 LEU A CA 1
ATOM 634 C C . LEU A 1 82 ? 3.712 -2.818 -7.943 1.00 89.56 82 LEU A C 1
ATOM 636 O O . LEU A 1 82 ? 2.630 -3.236 -8.352 1.00 89.56 82 LEU A O 1
ATOM 640 N N . ARG A 1 83 ? 3.971 -1.516 -7.775 1.00 85.88 83 ARG A N 1
ATOM 641 C CA . ARG A 1 83 ? 3.056 -0.456 -8.226 1.00 85.88 83 ARG A CA 1
ATOM 642 C C . ARG A 1 83 ? 3.335 -0.004 -9.659 1.00 85.88 83 ARG A C 1
ATOM 644 O O . ARG A 1 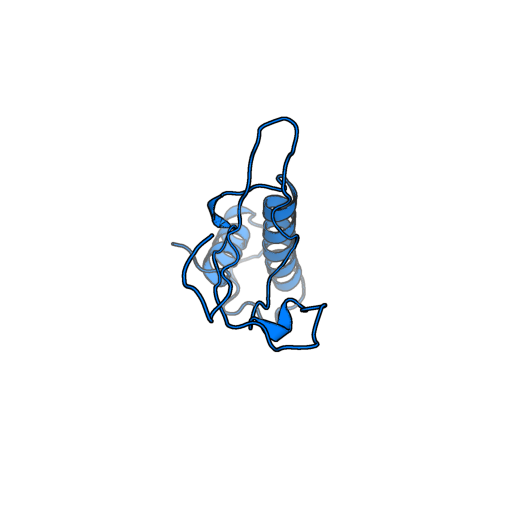83 ? 2.418 0.031 -10.469 1.00 85.88 83 ARG A O 1
ATOM 651 N N . ASP A 1 84 ? 4.573 0.383 -9.951 1.00 87.62 84 ASP A N 1
ATOM 652 C CA . ASP A 1 84 ? 5.001 0.792 -11.292 1.00 87.62 84 ASP A CA 1
ATOM 653 C C . ASP A 1 84 ? 6.480 0.452 -11.487 1.00 87.62 84 ASP A C 1
ATOM 655 O O . ASP A 1 84 ? 7.245 0.364 -10.521 1.00 87.62 84 ASP A O 1
ATOM 659 N N . TRP A 1 85 ? 6.873 0.269 -12.741 1.00 86.81 85 TRP A N 1
ATOM 660 C CA . TRP A 1 85 ? 8.272 0.148 -13.122 1.00 86.81 85 TRP A CA 1
ATOM 661 C C . TRP A 1 85 ? 8.919 1.531 -13.134 1.00 86.81 85 TRP A C 1
ATOM 663 O O . TRP A 1 85 ? 8.320 2.503 -13.600 1.00 86.81 85 TRP A O 1
ATOM 673 N N . LEU A 1 86 ? 10.166 1.625 -12.664 1.00 86.88 86 LEU A N 1
ATOM 674 C CA . LEU A 1 86 ? 10.954 2.836 -12.871 1.00 86.88 86 LEU A CA 1
ATOM 675 C C . LEU A 1 86 ? 11.159 3.021 -14.375 1.00 86.88 86 LEU A C 1
ATOM 677 O O . LEU A 1 86 ? 11.605 2.106 -15.067 1.00 86.88 86 LEU A O 1
ATOM 681 N N . ARG A 1 87 ? 10.786 4.197 -14.876 1.00 82.88 87 ARG A N 1
ATOM 682 C CA . ARG A 1 87 ? 10.847 4.507 -16.302 1.00 82.88 87 ARG A CA 1
ATOM 683 C C . ARG A 1 87 ? 12.128 5.244 -16.619 1.00 82.88 87 ARG A C 1
ATOM 685 O O . ARG A 1 87 ? 12.584 6.075 -15.834 1.00 82.88 87 ARG A O 1
ATOM 692 N N . ASP A 1 88 ? 12.643 4.972 -17.805 1.00 85.69 88 ASP A N 1
ATOM 693 C CA . ASP A 1 88 ? 13.708 5.774 -18.375 1.00 85.69 88 ASP A CA 1
ATOM 694 C C . ASP A 1 88 ? 13.191 7.184 -18.642 1.00 85.69 88 ASP A C 1
ATOM 696 O O . ASP A 1 88 ? 12.117 7.370 -19.225 1.00 85.69 88 ASP A O 1
ATOM 700 N N . ASP A 1 89 ? 13.990 8.175 -18.272 1.00 84.38 89 ASP A N 1
ATOM 701 C CA . ASP A 1 89 ? 13.746 9.554 -18.659 1.00 84.38 89 ASP A CA 1
ATOM 702 C C . ASP A 1 89 ? 14.836 10.016 -19.624 1.00 84.38 89 ASP A C 1
ATOM 704 O O . ASP A 1 89 ? 16.007 10.162 -19.274 1.00 84.38 89 ASP A O 1
ATOM 708 N N . ARG A 1 90 ? 14.428 10.276 -20.869 1.00 76.94 90 ARG A N 1
ATOM 709 C CA . ARG A 1 90 ? 15.322 10.755 -21.929 1.00 76.94 90 ARG A CA 1
ATOM 710 C C . ARG A 1 90 ? 15.744 12.210 -21.742 1.00 76.94 90 ARG A C 1
ATOM 712 O O . ARG A 1 90 ? 16.727 12.616 -22.350 1.00 76.94 90 ARG A O 1
ATOM 719 N N . VAL A 1 91 ? 15.009 12.992 -20.950 1.00 83.31 91 VAL A N 1
ATOM 720 C CA . VAL A 1 91 ? 15.309 14.410 -20.707 1.00 83.31 91 VAL A CA 1
ATOM 721 C C . VAL A 1 91 ? 16.410 14.548 -19.661 1.00 83.31 91 VAL A C 1
ATOM 723 O O . VAL A 1 91 ? 17.347 15.317 -19.861 1.00 83.31 91 VAL A O 1
ATOM 726 N N . THR A 1 92 ? 16.330 13.785 -18.569 1.00 82.31 92 THR A N 1
ATOM 727 C CA . THR A 1 92 ? 17.360 13.780 -17.515 1.00 82.31 92 THR A CA 1
ATOM 728 C C . THR A 1 92 ? 18.471 12.754 -17.744 1.00 82.31 92 THR A C 1
ATOM 730 O O . THR A 1 92 ? 19.498 12.813 -17.070 1.00 82.31 92 THR A O 1
ATOM 733 N N . GLY A 1 93 ? 18.296 11.823 -18.688 1.00 85.31 93 GLY A N 1
ATOM 734 C CA . GLY A 1 93 ? 19.227 10.716 -18.923 1.00 85.31 93 GLY A CA 1
ATOM 735 C C . GLY A 1 93 ? 19.154 9.624 -17.851 1.00 85.31 93 GLY A C 1
ATOM 736 O O . GLY A 1 93 ? 20.071 8.814 -17.737 1.00 85.31 93 GLY A O 1
ATOM 737 N N . TYR A 1 94 ? 18.092 9.605 -17.042 1.00 85.44 94 TYR A N 1
ATOM 738 C CA . TYR A 1 94 ? 17.917 8.619 -15.984 1.00 85.44 94 TYR A CA 1
ATOM 739 C C . TYR A 1 94 ? 17.603 7.241 -16.579 1.00 85.44 94 TYR A C 1
ATOM 741 O O . TYR A 1 94 ? 16.552 7.050 -17.191 1.00 85.44 94 TYR A O 1
ATOM 749 N N . GLN A 1 95 ? 18.521 6.290 -16.380 1.00 86.00 95 GLN A N 1
ATOM 750 C CA . GLN A 1 95 ? 18.382 4.883 -16.762 1.00 86.00 95 GLN A CA 1
ATOM 751 C C . GLN A 1 95 ? 18.461 4.003 -15.501 1.00 86.00 95 GLN A C 1
ATOM 753 O O . GLN A 1 95 ? 19.556 3.695 -15.030 1.00 86.00 95 GLN A O 1
ATOM 758 N N . PRO A 1 96 ? 17.316 3.618 -14.907 1.00 85.62 96 PRO A N 1
ATOM 759 C CA . PRO A 1 96 ? 17.256 2.829 -13.674 1.00 85.62 96 PRO A CA 1
ATOM 760 C C . PRO A 1 96 ? 17.589 1.341 -13.856 1.00 85.62 96 PRO A C 1
ATOM 762 O O . PRO A 1 96 ? 17.542 0.589 -12.883 1.00 85.62 96 PRO A O 1
ATOM 765 N N . HIS A 1 97 ? 17.876 0.892 -15.078 1.00 84.81 97 HIS A N 1
ATOM 766 C CA . HIS A 1 97 ? 18.076 -0.516 -15.389 1.00 84.81 97 HIS A CA 1
ATOM 767 C C . HIS A 1 97 ? 19.268 -0.728 -16.327 1.00 84.81 97 HIS A C 1
ATOM 769 O O . HIS A 1 97 ? 19.686 0.166 -17.059 1.00 84.81 97 HIS A O 1
ATOM 775 N N . THR A 1 98 ? 19.828 -1.934 -16.299 1.00 83.88 98 THR A N 1
ATOM 776 C CA . THR A 1 98 ? 20.907 -2.360 -17.196 1.00 83.88 98 THR A CA 1
ATOM 777 C C . THR A 1 98 ? 20.597 -3.767 -17.684 1.00 83.88 98 THR A C 1
ATOM 779 O O . THR A 1 98 ? 20.186 -4.616 -16.895 1.00 83.88 98 THR A O 1
ATOM 782 N N . ILE A 1 99 ? 20.770 -4.007 -18.984 1.00 80.88 99 ILE A N 1
ATOM 783 C CA . ILE A 1 99 ? 20.524 -5.301 -19.626 1.00 80.88 99 ILE A CA 1
ATOM 784 C C . ILE A 1 99 ? 21.843 -5.765 -20.233 1.00 80.88 99 ILE A C 1
ATOM 786 O O . ILE A 1 99 ? 22.507 -4.996 -20.921 1.00 80.88 99 ILE A O 1
ATOM 790 N N . PHE A 1 100 ? 22.208 -7.022 -19.992 1.00 76.38 100 PHE A N 1
ATOM 791 C CA . PHE A 1 100 ? 23.410 -7.627 -20.556 1.00 76.38 100 PHE A CA 1
ATOM 792 C C . PHE A 1 100 ? 23.028 -8.731 -21.535 1.00 76.38 100 PHE A C 1
ATOM 794 O O . PHE A 1 100 ? 22.117 -9.517 -21.268 1.00 76.38 100 PHE A O 1
ATOM 801 N N . LEU A 1 101 ? 23.766 -8.844 -22.642 1.00 71.31 101 LEU A N 1
ATOM 802 C CA . LEU A 1 101 ? 23.755 -10.076 -23.421 1.00 71.31 101 LEU A CA 1
ATOM 803 C C . LEU A 1 101 ? 24.594 -11.115 -22.664 1.00 71.31 101 LEU A C 1
ATOM 805 O O . LEU A 1 101 ? 25.814 -10.968 -22.541 1.00 71.31 101 LEU A O 1
ATOM 809 N N . THR A 1 102 ? 23.960 -12.185 -22.181 1.00 62.06 102 THR A N 1
ATOM 810 C CA . THR A 1 102 ? 24.617 -13.240 -21.383 1.00 62.06 102 THR A CA 1
ATOM 811 C C . THR A 1 102 ? 25.802 -13.896 -22.111 1.00 62.06 102 THR A C 1
ATOM 813 O O . THR A 1 102 ? 26.683 -14.458 -21.470 1.00 62.06 102 THR A O 1
ATOM 816 N N . ALA A 1 103 ? 25.867 -13.797 -23.446 1.00 56.75 103 ALA A N 1
ATOM 817 C CA . ALA A 1 103 ? 26.952 -14.352 -24.256 1.00 56.75 103 ALA A CA 1
ATOM 818 C C . ALA A 1 103 ? 28.217 -13.473 -24.339 1.00 56.75 103 ALA A C 1
ATOM 820 O O . ALA A 1 103 ? 29.265 -13.979 -24.733 1.00 56.75 103 ALA A O 1
ATOM 821 N N . THR A 1 104 ? 28.150 -12.183 -24.001 1.00 55.28 104 THR A N 1
ATOM 822 C CA . THR A 1 104 ? 29.278 -11.252 -24.199 1.00 55.28 104 THR A CA 1
ATOM 823 C C . THR A 1 104 ? 29.687 -10.485 -22.950 1.00 55.28 104 THR A C 1
ATOM 825 O O . THR A 1 104 ? 30.827 -10.038 -22.896 1.00 55.28 104 THR A O 1
ATOM 828 N N . GLY A 1 105 ? 28.827 -10.343 -21.934 1.00 51.38 105 GLY A N 1
ATOM 829 C CA . GLY A 1 105 ? 29.185 -9.612 -20.707 1.00 51.38 105 GLY A CA 1
ATOM 830 C C . GLY A 1 105 ? 29.536 -8.135 -20.942 1.00 51.38 105 GLY A C 1
ATOM 831 O O . GLY A 1 105 ? 30.228 -7.532 -20.127 1.00 51.38 105 GLY A O 1
ATOM 832 N N . VAL A 1 106 ? 29.079 -7.560 -22.058 1.00 53.81 106 VAL A N 1
ATOM 833 C CA . VAL A 1 106 ? 29.272 -6.149 -22.411 1.00 53.81 106 VAL A CA 1
ATOM 834 C C . VAL A 1 106 ? 27.900 -5.491 -22.521 1.00 53.81 106 VAL A C 1
ATOM 836 O O . VAL A 1 106 ? 26.989 -6.074 -23.116 1.00 53.81 106 VAL A O 1
ATOM 839 N N . SER A 1 107 ? 27.772 -4.317 -21.898 1.00 51.38 107 SER A N 1
ATOM 840 C CA . SER A 1 107 ? 26.634 -3.394 -22.007 1.00 51.38 107 SER A CA 1
ATOM 841 C C . SER A 1 107 ? 26.670 -2.610 -23.312 1.00 51.38 107 SER A C 1
ATOM 843 O O . SER A 1 107 ? 27.776 -2.105 -23.620 1.00 51.38 107 SER A O 1
#

pLDDT: mean 86.66, std 9.41, range [51.38, 96.5]

Organism: NCBI:txid412755